Protein AF-A0A9D4IBB6-F1 (afdb_monomer_lite)

pLDDT: mean 75.35, std 20.95, range [26.75, 93.81]

Sequence (156 aa):
MHVLKEKHMDDFIDVMRTFEIKKRECKPSSSGSVVLRFPATLNDVVQSVTGKTFQEQIERSPHKSHVQLVKDKLRCDANLVTSLFDGPGTCIVDHLSTLLSKYSGKPIDRFVLVGGFFGVAIAAGSGEESFSMKACGHTTGRRTGRHERRGNVWAQ

Structure (mmCIF, N/CA/C/O backbone):
data_AF-A0A9D4IBB6-F1
#
_entry.id   AF-A0A9D4IBB6-F1
#
loop_
_atom_site.group_PDB
_atom_site.id
_atom_site.type_symbol
_atom_site.label_atom_id
_atom_site.label_alt_id
_atom_site.label_comp_id
_atom_site.label_asym_id
_atom_site.label_entity_id
_atom_site.label_seq_id
_atom_site.pdbx_PDB_ins_code
_atom_site.Cartn_x
_atom_site.Cartn_y
_atom_site.Cartn_z
_atom_site.occupancy
_atom_site.B_iso_or_equiv
_atom_site.auth_seq_id
_atom_site.auth_comp_id
_atom_site.auth_asym_id
_atom_site.auth_atom_id
_atom_site.pdbx_PDB_model_num
ATOM 1 N N . MET A 1 1 ? -11.621 -8.578 4.208 1.00 66.81 1 MET A N 1
ATOM 2 C CA . MET A 1 1 ? -11.923 -7.952 2.899 1.00 66.81 1 MET A CA 1
ATOM 3 C C . MET A 1 1 ? -13.073 -8.619 2.148 1.00 66.81 1 MET A C 1
ATOM 5 O O . MET A 1 1 ? -13.916 -7.883 1.662 1.00 66.81 1 MET A O 1
ATOM 9 N N . HIS A 1 2 ? -13.174 -9.956 2.082 1.00 83.19 2 HIS A N 1
ATOM 10 C CA . HIS A 1 2 ? -14.286 -10.635 1.383 1.00 83.19 2 HIS A CA 1
ATOM 11 C C . HIS A 1 2 ? -15.673 -10.212 1.900 1.00 83.19 2 HIS A C 1
ATOM 13 O O . HIS A 1 2 ? -16.503 -9.751 1.129 1.00 83.19 2 HIS A O 1
ATOM 19 N N . VAL A 1 3 ? -15.858 -10.228 3.226 1.00 85.50 3 VAL A N 1
ATOM 20 C CA . VAL A 1 3 ? -17.114 -9.818 3.881 1.00 85.50 3 VAL A CA 1
ATOM 21 C C . VAL A 1 3 ? -17.491 -8.365 3.571 1.00 85.50 3 VAL A C 1
ATOM 23 O O . VAL A 1 3 ? -18.652 -8.085 3.296 1.00 85.50 3 VAL A O 1
ATOM 26 N N . LEU A 1 4 ? -16.515 -7.446 3.568 1.00 86.38 4 LEU A N 1
ATOM 27 C CA . LEU A 1 4 ? -16.755 -6.041 3.223 1.00 86.38 4 LEU A CA 1
ATOM 28 C C . LEU A 1 4 ? -17.206 -5.912 1.762 1.00 86.38 4 LEU A C 1
ATOM 30 O O . LEU A 1 4 ? -18.183 -5.235 1.484 1.00 86.38 4 LEU A O 1
ATOM 34 N N . LYS A 1 5 ? -16.546 -6.620 0.839 1.00 89.12 5 LYS A N 1
ATOM 35 C CA . LYS A 1 5 ? -16.898 -6.612 -0.586 1.00 89.12 5 LYS A CA 1
ATOM 36 C C . LYS A 1 5 ? -18.304 -7.164 -0.849 1.00 89.12 5 LYS A C 1
ATOM 38 O O . LYS A 1 5 ? -18.996 -6.652 -1.717 1.00 89.12 5 LYS A O 1
ATOM 43 N N . GLU A 1 6 ? -18.719 -8.202 -0.131 1.00 91.06 6 GLU A N 1
ATOM 44 C CA . GLU A 1 6 ? -20.017 -8.854 -0.354 1.00 91.06 6 GLU A CA 1
ATOM 45 C C . GLU A 1 6 ? -21.184 -8.131 0.316 1.00 91.06 6 GLU A C 1
ATOM 47 O O . GLU A 1 6 ? -22.265 -8.056 -0.261 1.00 91.06 6 GLU A O 1
ATOM 52 N N . LYS A 1 7 ? -20.982 -7.617 1.535 1.00 90.44 7 LYS A N 1
ATOM 53 C CA . LYS A 1 7 ? -22.065 -7.054 2.357 1.00 90.44 7 LYS A CA 1
ATOM 54 C C . LYS A 1 7 ? -22.091 -5.527 2.388 1.00 90.44 7 LYS A C 1
ATOM 56 O O . LYS A 1 7 ? -23.135 -4.953 2.672 1.00 90.44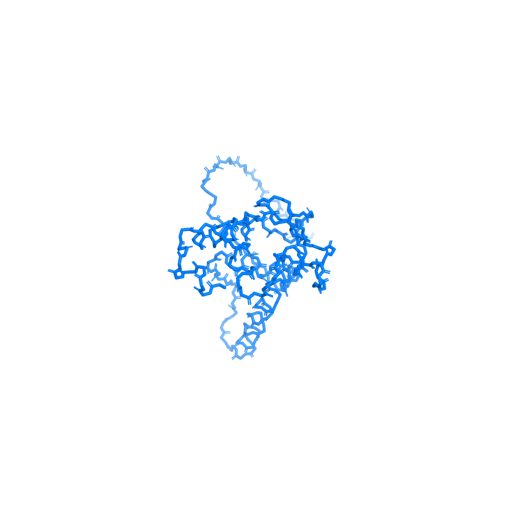 7 LYS A O 1
ATOM 61 N N . HIS A 1 8 ? -20.966 -4.877 2.092 1.00 90.19 8 HIS A N 1
ATOM 62 C CA . HIS A 1 8 ? -20.774 -3.427 2.204 1.00 90.19 8 HIS A CA 1
ATOM 63 C C . HIS A 1 8 ? -19.981 -2.894 0.997 1.00 90.19 8 HIS A C 1
ATOM 65 O O . HIS A 1 8 ? -18.905 -2.308 1.137 1.00 90.19 8 HIS A O 1
ATOM 71 N N . MET A 1 9 ? -20.497 -3.146 -0.213 1.00 91.38 9 MET A N 1
ATOM 72 C CA . MET A 1 9 ? -19.808 -2.826 -1.472 1.00 91.38 9 MET A CA 1
ATOM 73 C C . MET A 1 9 ? -19.447 -1.339 -1.593 1.00 91.38 9 MET A C 1
ATOM 75 O O . MET A 1 9 ? -18.354 -1.021 -2.057 1.00 91.38 9 MET A O 1
ATOM 79 N N . ASP A 1 10 ? -20.323 -0.436 -1.150 1.00 91.00 10 ASP A N 1
ATOM 80 C CA . ASP A 1 10 ? -20.082 1.008 -1.231 1.00 91.00 10 ASP A CA 1
ATOM 81 C C . ASP A 1 10 ? -18.852 1.424 -0.410 1.00 91.00 10 ASP A C 1
ATOM 83 O O . ASP A 1 10 ? -17.962 2.109 -0.920 1.00 91.00 10 ASP A O 1
ATOM 87 N N . ASP A 1 11 ? -18.740 0.922 0.822 1.00 89.94 11 ASP A N 1
ATOM 88 C CA . ASP A 1 11 ? -17.580 1.164 1.686 1.00 89.94 11 ASP A CA 1
ATOM 89 C C . ASP A 1 11 ? -16.314 0.510 1.130 1.00 89.94 11 ASP A C 1
ATOM 91 O O . ASP A 1 11 ? -15.227 1.087 1.191 1.00 89.94 11 ASP A O 1
ATOM 95 N N . PHE A 1 12 ? -16.438 -0.686 0.547 1.00 91.00 12 PHE A N 1
ATOM 96 C CA . PHE A 1 12 ? -15.323 -1.336 -0.132 1.00 91.00 12 PHE A CA 1
ATOM 97 C C . PHE A 1 12 ? -14.807 -0.482 -1.298 1.00 91.00 12 PHE A C 1
ATOM 99 O O . PHE A 1 12 ? -13.599 -0.253 -1.404 1.00 91.00 12 PHE A O 1
ATOM 106 N N . ILE A 1 13 ? -15.701 0.026 -2.150 1.00 91.56 13 ILE A N 1
ATOM 107 C CA . ILE A 1 13 ? -15.336 0.895 -3.273 1.00 91.56 13 ILE A CA 1
ATOM 108 C C . ILE A 1 13 ? -14.686 2.184 -2.762 1.00 91.56 13 ILE A C 1
ATOM 110 O O . ILE A 1 13 ? -13.668 2.597 -3.319 1.00 91.56 13 ILE A O 1
ATOM 114 N N . ASP A 1 14 ? -15.213 2.802 -1.702 1.00 89.94 14 ASP A N 1
ATOM 115 C CA . ASP A 1 14 ? -14.656 4.042 -1.150 1.00 89.94 14 ASP A CA 1
ATOM 116 C C . ASP A 1 14 ? -13.250 3.841 -0.560 1.00 89.94 14 ASP A C 1
ATOM 118 O O . ASP A 1 14 ? -12.338 4.633 -0.826 1.00 89.94 14 ASP A O 1
ATOM 122 N N . VAL A 1 15 ? -13.026 2.734 0.160 1.00 89.38 15 VAL A N 1
ATOM 123 C CA . VAL A 1 15 ? -11.696 2.354 0.669 1.00 89.38 15 VAL A CA 1
ATOM 124 C C . VAL A 1 15 ? -10.720 2.144 -0.483 1.00 89.38 15 VAL A C 1
ATOM 126 O O . VAL A 1 15 ? -9.634 2.730 -0.488 1.00 89.38 15 VAL A O 1
ATOM 129 N N . MET A 1 16 ? -11.107 1.357 -1.490 1.00 89.69 16 MET A N 1
ATOM 130 C CA . MET A 1 16 ? -10.246 1.066 -2.638 1.00 89.69 16 MET A CA 1
ATOM 131 C C . MET A 1 16 ? -9.945 2.322 -3.459 1.00 89.69 16 MET A C 1
ATOM 133 O O . MET A 1 16 ? -8.808 2.530 -3.885 1.00 89.69 16 MET A O 1
ATOM 137 N N . ARG A 1 17 ? -10.932 3.203 -3.638 1.00 89.38 17 ARG A N 1
ATOM 138 C CA . ARG A 1 17 ? -10.751 4.489 -4.316 1.00 89.38 17 ARG A CA 1
ATOM 139 C C . ARG A 1 17 ? -9.797 5.391 -3.545 1.00 89.38 17 ARG A C 1
ATOM 141 O O . ARG A 1 17 ? -8.903 5.983 -4.147 1.00 89.38 17 ARG A O 1
ATOM 148 N N . THR A 1 18 ? -9.969 5.488 -2.230 1.00 88.12 18 THR A N 1
ATOM 149 C CA . THR A 1 18 ? -9.102 6.300 -1.370 1.00 88.12 18 THR A CA 1
ATOM 150 C C . THR A 1 18 ? -7.665 5.788 -1.418 1.00 88.12 18 THR A C 1
ATOM 152 O O . THR A 1 18 ? -6.736 6.584 -1.562 1.00 88.12 18 THR A O 1
ATOM 155 N N . PHE A 1 19 ? -7.478 4.467 -1.395 1.00 86.50 19 PHE A N 1
ATOM 156 C CA . PHE A 1 19 ? -6.172 3.842 -1.570 1.00 86.50 19 PHE A CA 1
ATOM 157 C C . PHE A 1 19 ? -5.549 4.176 -2.934 1.00 86.50 19 PHE A C 1
ATOM 159 O O . PHE A 1 19 ? -4.408 4.630 -2.991 1.00 86.50 19 PHE A O 1
ATOM 166 N N . GLU A 1 20 ? -6.300 4.039 -4.032 1.00 86.31 20 GLU A N 1
ATOM 167 C CA . GLU A 1 20 ? -5.820 4.368 -5.384 1.00 86.31 20 GLU A CA 1
ATOM 168 C C . GLU A 1 20 ? -5.426 5.841 -5.546 1.00 86.31 20 GLU A C 1
ATOM 170 O O . GLU A 1 20 ? -4.435 6.148 -6.214 1.00 86.31 20 GLU A O 1
ATOM 175 N N . ILE A 1 21 ? -6.173 6.760 -4.929 1.00 84.81 21 ILE A N 1
ATOM 176 C CA . ILE A 1 21 ? -5.838 8.188 -4.923 1.00 84.81 21 ILE A CA 1
ATOM 177 C C . ILE A 1 21 ? -4.542 8.411 -4.140 1.00 84.81 21 ILE A C 1
ATOM 179 O O . ILE A 1 21 ? -3.603 9.005 -4.672 1.00 84.81 21 ILE A O 1
ATOM 183 N N . LYS A 1 22 ? -4.444 7.876 -2.916 1.00 82.94 22 LYS A N 1
ATOM 184 C CA . LYS A 1 22 ? -3.255 8.046 -2.067 1.00 82.94 22 LYS A CA 1
ATOM 185 C C . LYS A 1 22 ? -2.004 7.404 -2.645 1.00 82.94 22 LYS A C 1
ATOM 187 O O . LYS A 1 22 ? -0.928 7.983 -2.520 1.00 82.94 22 LYS A O 1
ATOM 192 N N . LYS A 1 23 ? -2.140 6.301 -3.378 1.00 78.75 23 LYS A N 1
ATOM 193 C CA . LYS A 1 23 ? -1.044 5.686 -4.134 1.00 78.75 23 LYS A CA 1
ATOM 194 C C . LYS A 1 23 ? -0.370 6.669 -5.100 1.00 78.75 23 LYS A C 1
ATOM 196 O O . LYS A 1 23 ? 0.842 6.630 -5.252 1.00 78.75 23 LYS A O 1
ATOM 201 N N . ARG A 1 24 ? -1.132 7.571 -5.734 1.00 73.75 24 ARG A N 1
ATOM 202 C CA . ARG A 1 24 ? -0.588 8.592 -6.656 1.00 73.75 24 ARG A CA 1
ATOM 203 C C . ARG A 1 24 ? 0.084 9.763 -5.933 1.00 73.75 24 ARG A C 1
ATOM 205 O O . ARG A 1 24 ? 0.854 10.493 -6.551 1.00 73.75 24 ARG A O 1
ATOM 212 N N . GLU A 1 25 ? -0.241 9.967 -4.660 1.00 72.12 25 GLU A N 1
ATOM 213 C CA . GLU A 1 25 ? 0.268 11.067 -3.834 1.00 72.12 25 GLU A CA 1
ATOM 214 C C . GLU A 1 25 ? 1.542 10.686 -3.065 1.00 72.12 25 GLU A C 1
ATOM 216 O O . GLU A 1 25 ? 2.330 11.569 -2.727 1.00 72.12 25 GLU A O 1
ATOM 221 N N . CYS A 1 26 ? 1.768 9.389 -2.825 1.00 69.06 26 CYS A N 1
ATOM 222 C CA . CYS A 1 26 ? 2.970 8.875 -2.172 1.00 69.06 26 CYS A CA 1
ATOM 223 C C . CYS A 1 26 ? 4.166 8.983 -3.126 1.00 69.06 26 CYS A C 1
ATOM 225 O O . CYS A 1 26 ? 4.308 8.202 -4.066 1.00 69.06 26 CYS A O 1
ATOM 227 N N . LYS A 1 27 ? 5.019 9.980 -2.892 1.00 67.44 27 LYS A N 1
ATOM 228 C CA . LYS A 1 27 ? 6.293 10.161 -3.598 1.00 67.44 27 LYS A CA 1
ATOM 229 C C . LYS A 1 27 ? 7.437 9.630 -2.730 1.00 67.44 27 LYS A C 1
ATOM 231 O O . LYS A 1 27 ? 7.335 9.705 -1.509 1.00 67.44 27 LYS A O 1
ATOM 236 N N . PRO A 1 28 ? 8.561 9.185 -3.305 1.00 59.88 28 PRO A N 1
ATOM 237 C CA . PRO A 1 28 ? 9.701 8.707 -2.513 1.00 59.88 28 PRO A CA 1
ATOM 238 C C . PRO A 1 28 ? 10.275 9.789 -1.579 1.00 59.88 28 PRO A C 1
ATOM 240 O O . PRO A 1 28 ? 10.832 9.481 -0.535 1.00 59.88 28 PRO A O 1
ATOM 243 N N . SER A 1 29 ? 10.066 11.071 -1.898 1.00 59.94 29 SER A N 1
ATOM 244 C CA . SER A 1 29 ? 10.429 12.216 -1.053 1.00 59.94 29 SER A CA 1
ATOM 245 C C . SER A 1 29 ? 9.332 12.677 -0.086 1.00 59.94 29 SER A C 1
ATOM 247 O O . SER A 1 29 ? 9.510 13.683 0.602 1.00 59.94 29 SER A O 1
ATOM 249 N N . SER A 1 30 ? 8.178 12.003 -0.046 1.00 63.84 30 SER A N 1
ATOM 250 C CA . SER A 1 30 ? 7.091 12.401 0.848 1.00 63.84 30 SER A CA 1
ATOM 251 C C . SER A 1 30 ? 7.415 12.007 2.289 1.00 63.84 30 SER A C 1
ATOM 253 O O . SER A 1 30 ? 7.287 10.856 2.688 1.00 63.84 30 SER A O 1
ATOM 255 N N . SER A 1 31 ? 7.859 12.986 3.077 1.00 64.25 31 SER A N 1
ATOM 256 C CA . SER A 1 31 ? 7.985 12.865 4.525 1.00 64.25 31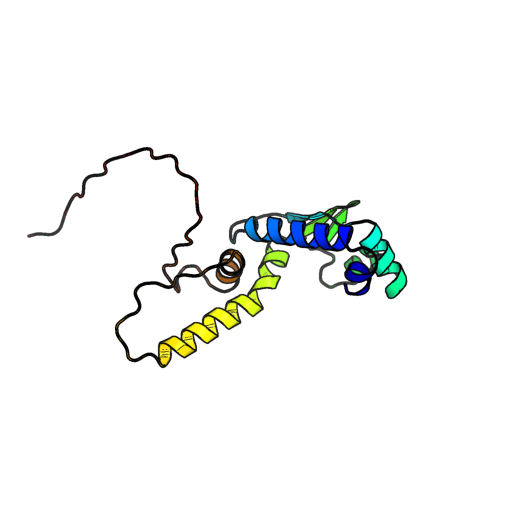 SER A CA 1
ATOM 257 C C . SER A 1 31 ? 6.627 13.112 5.191 1.00 64.25 31 SER A C 1
ATOM 259 O O . SER A 1 31 ? 5.865 13.992 4.785 1.00 64.25 31 SER A O 1
ATOM 261 N N . GLY A 1 32 ? 6.298 12.319 6.215 1.00 80.62 32 GLY A N 1
ATOM 262 C CA . GLY A 1 32 ? 5.085 12.496 7.019 1.00 80.62 32 GLY A CA 1
ATOM 263 C C . GLY A 1 32 ? 4.157 11.281 7.037 1.00 80.62 32 GLY A C 1
ATOM 264 O O . GLY A 1 32 ? 4.608 10.138 6.989 1.00 80.62 32 GLY A O 1
ATOM 265 N N . SER A 1 33 ? 2.851 11.543 7.149 1.00 85.12 33 SER A N 1
ATOM 266 C CA . SER A 1 33 ? 1.818 10.510 7.287 1.00 85.12 33 SER A CA 1
ATOM 267 C C . SER A 1 33 ? 0.842 10.509 6.111 1.00 85.12 33 SER A C 1
ATOM 269 O O . SER A 1 33 ? 0.369 11.551 5.653 1.00 85.12 33 SER A O 1
ATOM 271 N N . VAL A 1 34 ? 0.514 9.313 5.638 1.00 88.25 34 VAL A N 1
ATOM 272 C CA . VAL A 1 34 ? -0.544 9.040 4.672 1.00 88.25 34 VAL A CA 1
ATOM 273 C C . VAL A 1 34 ? -1.827 8.791 5.447 1.00 88.25 34 VAL A C 1
ATOM 275 O O . VAL A 1 34 ? -1.888 7.924 6.313 1.00 88.25 34 VAL A O 1
ATOM 278 N N . VAL A 1 35 ? -2.869 9.557 5.134 1.00 89.38 35 VAL A N 1
ATOM 279 C CA . VAL A 1 35 ? -4.171 9.425 5.791 1.00 89.38 35 VAL A CA 1
ATOM 280 C C . VAL A 1 35 ? -5.157 8.762 4.842 1.00 89.38 35 VAL A C 1
ATOM 282 O O . VAL A 1 35 ? -5.492 9.325 3.799 1.00 89.38 35 VAL A O 1
ATOM 285 N N . LEU A 1 36 ? -5.637 7.585 5.219 1.00 89.31 36 LEU A N 1
ATOM 286 C CA . LEU A 1 36 ? -6.698 6.851 4.544 1.00 89.31 36 LEU A CA 1
ATOM 287 C C . LEU A 1 36 ? -8.001 7.020 5.326 1.00 89.31 36 LEU A C 1
ATOM 289 O O . LEU A 1 36 ? -8.002 7.064 6.557 1.00 89.31 36 LEU A O 1
ATOM 293 N N . ARG A 1 37 ? -9.122 7.112 4.614 1.00 88.88 37 ARG A N 1
ATOM 294 C CA . ARG A 1 37 ? -10.440 7.013 5.239 1.00 88.88 37 ARG A CA 1
ATOM 295 C C . ARG A 1 37 ? -10.663 5.565 5.671 1.00 88.88 37 ARG A C 1
ATOM 297 O O . ARG A 1 37 ? -10.402 4.640 4.906 1.00 88.88 37 ARG A O 1
ATOM 304 N N . PHE A 1 38 ? -11.152 5.396 6.889 1.00 89.44 38 PHE A N 1
ATOM 305 C CA . PHE A 1 38 ? -11.464 4.119 7.503 1.00 89.44 38 PHE A CA 1
ATOM 306 C C . PHE A 1 38 ? -12.959 4.090 7.859 1.00 89.44 38 PHE A C 1
ATOM 308 O O . PHE A 1 38 ? -13.362 4.736 8.830 1.00 89.44 38 PHE A O 1
ATOM 315 N N . PRO A 1 39 ? -13.799 3.403 7.063 1.00 88.88 39 PRO A N 1
ATOM 316 C CA . PRO A 1 39 ? -15.233 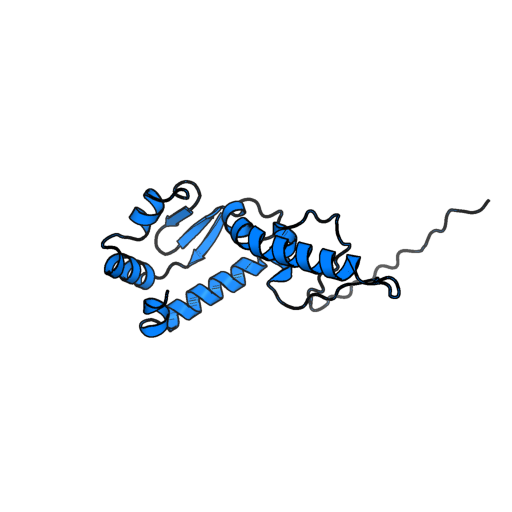3.313 7.321 1.00 88.88 39 PRO A CA 1
ATOM 317 C C . PRO A 1 39 ? -15.534 2.630 8.656 1.00 88.88 39 PRO A C 1
ATOM 319 O O . PRO A 1 39 ? -14.868 1.664 9.029 1.00 88.88 39 PRO A O 1
ATOM 322 N N . ALA A 1 40 ? -16.583 3.080 9.348 1.00 89.06 40 ALA A N 1
ATOM 323 C CA . ALA A 1 40 ? -17.030 2.458 10.598 1.00 89.06 40 ALA A CA 1
ATOM 324 C C . ALA A 1 40 ? -17.410 0.980 10.399 1.00 89.06 40 ALA A C 1
ATOM 326 O O . ALA A 1 40 ? -17.020 0.128 11.194 1.00 89.06 40 ALA A O 1
ATOM 327 N N . THR A 1 41 ? -18.043 0.662 9.268 1.00 90.50 41 THR A N 1
ATOM 328 C CA . THR A 1 41 ? -18.399 -0.710 8.876 1.00 90.50 41 THR A CA 1
ATOM 329 C C . THR A 1 41 ? -17.189 -1.635 8.786 1.00 90.50 41 THR A C 1
ATOM 331 O O . THR A 1 41 ? -17.296 -2.826 9.070 1.00 90.50 41 THR A O 1
ATOM 334 N N . LEU A 1 42 ? -16.004 -1.112 8.451 1.00 88.88 42 LEU A N 1
ATOM 335 C CA . LEU A 1 42 ? -14.778 -1.903 8.445 1.00 88.88 42 LEU A CA 1
ATOM 336 C C . LEU A 1 42 ? -14.343 -2.273 9.869 1.00 88.88 42 LEU A C 1
ATOM 338 O O . LEU A 1 42 ? -13.889 -3.398 10.080 1.00 88.88 42 LEU A O 1
ATOM 342 N N . ASN A 1 43 ? -14.520 -1.377 10.846 1.00 90.00 43 ASN A N 1
ATOM 343 C CA . ASN A 1 43 ? -14.286 -1.703 12.254 1.00 90.00 43 ASN A CA 1
ATOM 344 C C . ASN A 1 43 ? -15.247 -2.799 12.731 1.00 90.00 43 ASN A C 1
ATOM 346 O O . ASN A 1 43 ? -14.803 -3.770 13.340 1.00 90.00 43 ASN A O 1
ATOM 350 N N . ASP A 1 44 ? -16.532 -2.680 12.389 1.00 91.44 44 ASP A N 1
ATOM 351 C CA . ASP A 1 44 ? -17.566 -3.647 12.774 1.00 91.44 44 ASP A CA 1
ATOM 352 C C . ASP A 1 44 ? -17.286 -5.028 12.168 1.00 91.44 44 ASP A C 1
ATOM 354 O O . ASP A 1 44 ? -17.359 -6.054 12.848 1.00 91.44 44 ASP A O 1
ATOM 358 N N . VAL A 1 45 ? -16.872 -5.067 10.896 1.00 91.12 45 VAL A N 1
ATOM 359 C CA . VAL A 1 45 ? -16.460 -6.308 10.230 1.00 91.12 45 VAL A CA 1
ATOM 360 C C . VAL A 1 45 ? -15.244 -6.919 10.930 1.00 91.12 45 VAL A C 1
ATOM 362 O O . VAL A 1 45 ? -15.248 -8.119 11.203 1.00 91.12 45 VAL A O 1
ATOM 365 N N . VAL A 1 46 ? -14.221 -6.130 11.270 1.00 90.69 46 VAL A N 1
ATOM 366 C CA . VAL A 1 46 ? -13.035 -6.633 11.988 1.00 90.69 46 VAL A CA 1
ATOM 367 C C . VAL A 1 46 ? -13.412 -7.178 13.365 1.00 90.69 46 VAL A C 1
ATOM 369 O O . VAL A 1 46 ? -12.949 -8.260 13.738 1.00 90.69 46 VAL A O 1
ATOM 372 N N . GLN A 1 47 ? -14.292 -6.487 14.086 1.00 92.75 47 GLN A N 1
ATOM 373 C CA . GLN A 1 47 ? -14.771 -6.921 15.392 1.00 92.75 47 GLN A CA 1
ATOM 374 C C . GLN A 1 47 ? -15.599 -8.202 15.302 1.00 92.75 47 GLN A C 1
ATOM 376 O O . GLN A 1 47 ? -15.377 -9.118 16.089 1.00 92.75 47 GLN A O 1
ATOM 381 N N . SER A 1 48 ? -16.476 -8.323 14.305 1.00 91.56 48 SER A N 1
ATOM 382 C CA . SER A 1 48 ? -17.283 -9.533 14.102 1.00 91.56 48 SER A CA 1
ATOM 383 C C . SER A 1 48 ? -16.441 -10.772 13.775 1.00 91.56 48 SER A C 1
ATOM 385 O O . SER A 1 48 ? -16.788 -11.876 14.183 1.00 91.56 48 SER A O 1
ATOM 387 N N . VAL A 1 49 ? -15.320 -10.598 13.063 1.00 89.06 49 VAL A N 1
ATOM 388 C CA . VAL A 1 49 ? -14.454 -11.706 12.628 1.00 89.06 49 VAL A CA 1
ATOM 389 C C . VAL A 1 49 ? -13.406 -12.063 13.681 1.00 89.06 49 VAL A C 1
ATOM 391 O O . VAL A 1 49 ? -13.083 -13.234 13.855 1.00 89.06 49 VAL A O 1
ATOM 394 N N . THR A 1 50 ? -12.843 -11.067 14.368 1.00 90.00 50 THR A N 1
ATOM 395 C CA . THR A 1 50 ? -11.693 -11.267 15.270 1.00 90.00 50 THR A CA 1
ATOM 396 C C . THR A 1 50 ? -12.043 -11.166 16.754 1.00 90.00 50 THR A C 1
ATOM 398 O O . THR A 1 50 ? -11.194 -11.452 17.599 1.00 90.00 50 THR A O 1
ATOM 401 N N . GLY A 1 51 ? -13.261 -10.729 17.082 1.00 93.31 51 GLY A N 1
ATOM 402 C CA . GLY A 1 51 ? -13.697 -10.424 18.445 1.00 93.31 51 GLY A CA 1
ATOM 403 C C . GLY A 1 51 ? -13.073 -9.157 19.039 1.00 93.31 51 GLY A C 1
ATOM 404 O O . GLY A 1 51 ? -13.299 -8.873 20.211 1.00 93.31 51 GLY A O 1
ATOM 405 N N . LYS A 1 52 ? -12.275 -8.408 18.267 1.00 93.00 52 LYS A N 1
ATOM 406 C CA . LYS A 1 52 ? -11.537 -7.218 18.715 1.00 93.00 52 LYS A CA 1
ATOM 407 C C . LYS A 1 52 ? -11.708 -6.069 17.740 1.00 93.00 52 LYS A C 1
ATOM 409 O O . LYS A 1 52 ? -11.832 -6.280 16.536 1.00 93.00 52 LYS A O 1
ATOM 414 N N . THR A 1 53 ? -11.668 -4.854 18.258 1.00 92.12 53 THR A N 1
ATOM 415 C CA . THR A 1 53 ? -11.677 -3.639 17.447 1.00 92.12 53 THR A CA 1
ATOM 416 C C . THR A 1 53 ? -10.410 -3.538 16.598 1.00 92.12 53 THR A C 1
ATOM 418 O O . THR A 1 53 ? -9.366 -4.122 16.908 1.00 92.12 53 THR A O 1
ATOM 421 N N . PHE A 1 54 ? -10.473 -2.761 15.518 1.00 91.12 54 PHE A N 1
ATOM 422 C CA . PHE A 1 54 ? -9.309 -2.545 14.666 1.00 91.12 54 PHE A CA 1
ATOM 423 C C . PHE A 1 54 ? -8.157 -1.858 15.414 1.00 91.12 54 PHE A C 1
ATOM 425 O O . PHE A 1 54 ? -6.992 -2.175 15.180 1.00 91.12 54 PHE A O 1
ATOM 432 N N . GLN A 1 55 ? -8.471 -0.964 16.356 1.00 91.25 55 GLN A N 1
ATOM 433 C CA . GLN A 1 55 ? -7.461 -0.301 17.179 1.00 91.25 55 GLN A CA 1
ATOM 434 C C . GLN A 1 55 ? -6.686 -1.301 18.051 1.00 91.25 55 GLN A C 1
ATOM 436 O O . GLN A 1 55 ? -5.457 -1.292 18.039 1.00 91.25 55 GLN A O 1
ATOM 441 N N . GLU A 1 56 ? -7.374 -2.226 18.722 1.00 93.50 56 GLU A N 1
ATOM 442 C CA . GLU A 1 56 ? -6.716 -3.280 19.508 1.00 93.50 56 GLU A CA 1
ATOM 443 C C . GLU A 1 56 ? -5.841 -4.192 18.633 1.00 93.50 56 GLU A C 1
ATOM 445 O O . GLU A 1 56 ? -4.809 -4.698 19.079 1.00 93.50 56 GLU A O 1
ATOM 450 N N . GLN A 1 57 ? -6.233 -4.414 17.374 1.00 93.00 57 GLN A N 1
ATOM 451 C CA . GLN A 1 57 ? -5.417 -5.166 16.417 1.00 93.00 57 GLN A CA 1
ATOM 452 C C . GLN A 1 57 ? -4.143 -4.400 16.041 1.00 93.00 57 GLN A C 1
ATOM 454 O O . GLN A 1 57 ? -3.065 -4.997 16.017 1.00 93.00 57 GLN A O 1
ATOM 459 N N . ILE A 1 58 ? -4.235 -3.084 15.807 1.00 92.88 58 ILE A N 1
ATOM 460 C CA . ILE A 1 58 ? -3.065 -2.231 15.547 1.00 92.88 58 ILE A CA 1
ATOM 461 C C . ILE A 1 58 ? -2.101 -2.271 16.734 1.00 92.88 58 ILE A C 1
ATOM 463 O O . ILE A 1 58 ? -0.906 -2.486 16.533 1.00 92.88 58 ILE A O 1
ATOM 467 N N . GLU A 1 59 ? -2.602 -2.119 17.960 1.00 93.44 59 GLU A N 1
ATOM 468 C CA . GLU A 1 59 ? -1.783 -2.077 19.181 1.00 93.44 59 GLU A CA 1
ATOM 469 C C . GLU A 1 59 ? -0.998 -3.374 19.423 1.00 93.44 59 GLU A C 1
ATOM 471 O O . GLU A 1 59 ? 0.105 -3.350 19.974 1.00 93.44 59 GLU A O 1
ATOM 476 N N . ARG A 1 60 ? -1.541 -4.509 18.967 1.00 92.31 60 ARG A N 1
ATOM 477 C CA . ARG A 1 60 ? -0.895 -5.831 19.034 1.00 92.31 60 ARG A CA 1
ATOM 478 C C . ARG A 1 60 ? -0.003 -6.128 17.830 1.00 92.31 60 ARG A C 1
ATOM 480 O O . ARG A 1 60 ? 0.722 -7.121 17.846 1.00 92.31 60 ARG A O 1
ATOM 487 N N . SER A 1 61 ? -0.068 -5.304 16.789 1.00 92.38 61 SER A N 1
ATOM 488 C CA . SER A 1 61 ? 0.722 -5.471 15.576 1.00 92.38 61 SER A CA 1
ATOM 489 C C . SER A 1 61 ? 2.134 -4.892 15.742 1.00 92.38 61 SER A C 1
ATOM 491 O O . SER A 1 61 ? 2.345 -3.969 16.537 1.00 92.38 61 SER A O 1
ATOM 493 N N . PRO A 1 62 ? 3.107 -5.347 14.934 1.00 92.69 62 PRO A N 1
ATOM 494 C CA . PRO A 1 62 ? 4.420 -4.704 14.858 1.00 92.69 62 PRO A CA 1
ATOM 495 C C . PRO A 1 62 ? 4.353 -3.251 14.350 1.00 92.69 62 PRO A C 1
ATOM 497 O O . PRO A 1 62 ? 5.329 -2.516 14.465 1.00 92.69 62 PRO A O 1
ATOM 500 N N . HIS A 1 63 ? 3.207 -2.807 13.825 1.00 91.50 63 HIS A N 1
ATOM 501 C CA . HIS A 1 63 ? 3.022 -1.482 13.237 1.00 91.50 63 HIS A CA 1
ATOM 502 C C . HIS A 1 63 ? 2.385 -0.461 14.190 1.00 91.50 63 HIS A C 1
ATOM 504 O O . HIS A 1 63 ? 2.072 0.643 13.753 1.00 91.50 63 HIS A O 1
ATOM 510 N N . LYS A 1 64 ? 2.218 -0.779 15.482 1.00 92.38 64 LYS A N 1
ATOM 511 C CA . LYS A 1 64 ? 1.554 0.100 16.468 1.00 92.38 64 LYS A CA 1
ATOM 512 C C . LYS A 1 64 ? 2.096 1.536 16.528 1.00 92.38 64 LYS A C 1
ATOM 514 O O . LYS A 1 64 ? 1.349 2.460 16.818 1.00 92.38 64 LYS A O 1
ATOM 519 N N . SER A 1 65 ? 3.390 1.724 16.258 1.00 92.50 65 SER A N 1
ATOM 520 C CA . SER A 1 65 ? 4.036 3.044 16.276 1.00 92.50 65 SER A CA 1
ATOM 521 C C . SER A 1 65 ? 3.916 3.797 14.948 1.00 92.50 65 SER A C 1
ATOM 523 O O . SER A 1 65 ? 4.157 4.997 14.914 1.00 92.50 65 SER A O 1
ATOM 525 N N . HIS A 1 66 ? 3.537 3.100 13.876 1.00 91.75 66 HIS A N 1
ATOM 526 C CA . HIS A 1 66 ? 3.517 3.597 12.497 1.00 91.75 66 HIS A CA 1
ATOM 527 C C . HIS A 1 66 ? 2.102 3.709 11.925 1.00 91.75 66 HIS A C 1
ATOM 529 O O . HIS A 1 66 ? 1.920 4.199 10.812 1.00 91.75 66 HIS A O 1
ATOM 535 N N . VAL A 1 67 ? 1.102 3.208 12.653 1.00 93.81 67 VAL A N 1
ATOM 536 C CA . VAL A 1 67 ? -0.302 3.182 12.251 1.00 93.81 67 VAL A CA 1
ATOM 537 C C . VAL A 1 67 ? -1.150 3.668 13.414 1.00 93.81 67 VAL A C 1
ATOM 539 O O . VAL A 1 67 ? -1.040 3.165 14.527 1.00 93.81 67 VAL A O 1
ATOM 542 N N . GLN A 1 68 ? -2.018 4.640 13.156 1.00 93.06 68 GLN A N 1
ATOM 543 C CA . GLN A 1 68 ? -2.936 5.189 14.148 1.00 93.06 68 GLN A CA 1
ATOM 544 C C . GLN A 1 68 ? -4.323 5.346 13.543 1.00 93.06 68 GLN A C 1
ATOM 546 O O . GLN A 1 68 ? -4.484 5.960 12.488 1.00 93.06 68 GLN A O 1
ATOM 551 N N . LEU A 1 69 ? -5.339 4.837 14.235 1.00 91.44 69 LEU A N 1
ATOM 552 C CA . LEU A 1 69 ? -6.731 5.108 13.901 1.00 91.44 69 LEU A CA 1
ATOM 553 C C . LEU A 1 69 ? -7.225 6.283 14.751 1.00 91.44 69 LEU A C 1
ATOM 555 O O . LEU A 1 69 ? -7.315 6.183 15.970 1.00 91.44 69 LEU A O 1
ATOM 559 N N . VAL A 1 70 ? -7.544 7.407 14.110 1.00 89.81 70 VAL A N 1
ATOM 560 C CA . VAL A 1 70 ? -8.119 8.589 14.764 1.00 89.81 70 VAL A CA 1
ATOM 561 C C . VAL A 1 70 ? -9.497 8.839 14.167 1.00 89.81 70 VAL A C 1
ATOM 563 O O . VAL A 1 70 ? -9.603 9.365 13.058 1.00 89.81 70 VAL A O 1
ATOM 566 N N . LYS A 1 71 ? -10.553 8.486 14.909 1.00 87.81 71 LYS A N 1
ATOM 567 C CA . LYS A 1 71 ? -11.942 8.480 14.415 1.00 87.81 71 LYS A CA 1
ATOM 568 C C . LYS A 1 71 ? -12.071 7.598 13.162 1.00 87.81 71 LYS A C 1
ATOM 570 O O . LYS A 1 71 ? -11.844 6.399 13.234 1.00 87.81 71 LYS A O 1
ATOM 575 N N . ASP A 1 72 ? -12.388 8.202 12.024 1.00 88.50 72 ASP A N 1
ATOM 576 C CA . ASP A 1 72 ? -12.559 7.594 10.705 1.00 88.50 72 ASP A CA 1
ATOM 577 C C . ASP A 1 72 ? -11.293 7.703 9.834 1.00 88.50 72 ASP A C 1
ATOM 579 O O . ASP A 1 72 ? -11.351 7.547 8.615 1.00 88.50 72 ASP A O 1
ATOM 583 N N . LYS A 1 73 ? -10.139 8.036 10.426 1.00 90.38 73 LYS A N 1
ATOM 584 C CA . LYS A 1 73 ? -8.892 8.288 9.695 1.00 90.38 73 LYS A CA 1
ATOM 585 C C . LYS A 1 73 ? -7.795 7.342 10.143 1.00 90.38 73 LYS A C 1
ATOM 587 O O . LYS A 1 73 ? -7.311 7.438 11.269 1.00 90.38 73 LYS A O 1
ATOM 592 N N . LEU A 1 74 ? -7.355 6.489 9.228 1.00 92.50 74 LEU A N 1
ATOM 593 C CA . LEU A 1 74 ? -6.180 5.652 9.392 1.00 92.50 74 LEU A CA 1
ATOM 594 C C . LEU A 1 74 ? -4.948 6.429 8.927 1.00 92.50 74 LEU A C 1
ATOM 596 O O . LEU A 1 74 ? -4.780 6.692 7.738 1.00 92.50 74 LEU A O 1
ATOM 600 N N . ARG A 1 75 ? -4.110 6.837 9.873 1.00 91.88 75 ARG A N 1
ATOM 601 C CA . ARG A 1 75 ? -2.833 7.498 9.613 1.00 91.88 75 ARG A CA 1
ATOM 602 C C . ARG A 1 75 ? -1.740 6.445 9.598 1.00 91.88 75 ARG A C 1
ATOM 604 O O . ARG A 1 75 ? -1.572 5.746 10.590 1.00 91.88 75 ARG A O 1
ATOM 611 N N . CYS A 1 76 ? -1.011 6.362 8.501 1.00 91.75 76 CYS A N 1
ATOM 612 C CA . CYS A 1 76 ? 0.130 5.477 8.342 1.00 91.75 76 CYS A CA 1
ATOM 613 C C . CYS A 1 76 ? 1.369 6.308 8.037 1.00 91.75 76 CYS A C 1
ATOM 615 O O . CYS A 1 76 ? 1.279 7.290 7.301 1.00 91.75 76 CYS A O 1
ATOM 617 N N . ASP A 1 77 ? 2.528 5.907 8.534 1.00 91.00 77 ASP A N 1
ATOM 618 C CA . ASP A 1 77 ? 3.784 6.523 8.119 1.00 91.00 77 ASP A CA 1
ATOM 619 C C . ASP A 1 77 ? 4.009 6.318 6.618 1.00 91.00 77 ASP A C 1
ATOM 621 O O . ASP A 1 77 ? 3.769 5.230 6.087 1.00 91.00 77 ASP A O 1
ATOM 625 N N . ALA A 1 78 ? 4.481 7.356 5.924 1.00 85.88 78 ALA A N 1
ATOM 626 C CA . ALA A 1 78 ? 4.702 7.292 4.481 1.00 85.88 78 ALA A CA 1
ATOM 627 C C . ALA A 1 78 ? 5.636 6.136 4.094 1.00 85.88 78 ALA A C 1
ATOM 629 O O . ALA A 1 78 ? 5.307 5.379 3.185 1.00 85.88 78 ALA A O 1
ATOM 630 N N . ASN A 1 79 ? 6.712 5.925 4.860 1.00 85.44 79 ASN A N 1
ATOM 631 C CA . ASN A 1 79 ? 7.666 4.830 4.650 1.00 85.44 79 ASN A CA 1
ATOM 632 C C . ASN A 1 79 ? 7.018 3.441 4.756 1.00 85.44 79 ASN A C 1
ATOM 634 O O . ASN A 1 79 ? 7.381 2.525 4.023 1.00 85.44 79 ASN A O 1
ATOM 638 N N . LEU A 1 80 ? 6.051 3.278 5.667 1.00 88.31 80 LEU A N 1
ATOM 639 C CA . LEU A 1 80 ? 5.312 2.024 5.804 1.00 88.31 80 LEU A CA 1
ATOM 640 C C . LEU A 1 80 ? 4.396 1.794 4.600 1.00 88.31 80 LEU A C 1
ATOM 642 O O . LEU A 1 80 ? 4.227 0.665 4.159 1.00 88.31 80 LEU A O 1
ATOM 646 N N . VAL A 1 81 ? 3.784 2.853 4.068 1.00 86.19 81 VAL A N 1
ATOM 647 C CA . VAL A 1 81 ? 2.922 2.738 2.887 1.00 86.19 81 VAL A CA 1
ATOM 648 C C . VAL A 1 81 ? 3.743 2.474 1.628 1.00 86.19 81 VAL A C 1
ATOM 650 O O . VAL A 1 81 ? 3.322 1.670 0.799 1.00 86.19 81 VAL A O 1
ATOM 653 N N . THR A 1 82 ? 4.909 3.106 1.475 1.00 82.88 82 THR A N 1
ATOM 654 C CA . THR A 1 82 ? 5.793 2.863 0.328 1.00 82.88 82 THR A CA 1
ATOM 655 C C . THR A 1 82 ? 6.366 1.452 0.346 1.00 82.88 82 THR A C 1
ATOM 657 O O . THR A 1 82 ? 6.410 0.827 -0.711 1.00 82.88 82 THR 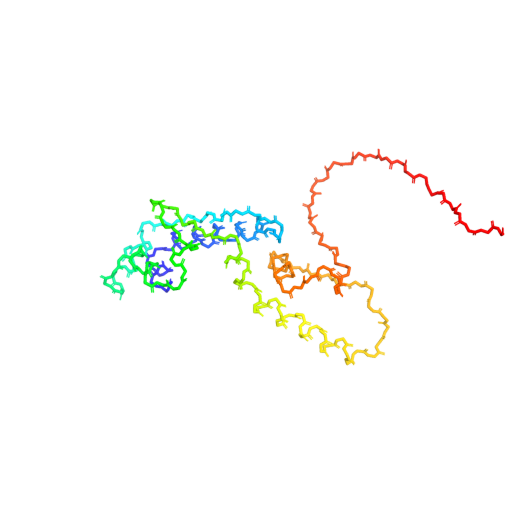A O 1
ATOM 660 N N . SER A 1 83 ? 6.690 0.903 1.523 1.00 85.81 83 SER A N 1
ATOM 661 C CA . SER A 1 83 ? 7.258 -0.447 1.617 1.00 85.81 83 SER A CA 1
ATOM 662 C C . SER A 1 83 ? 6.298 -1.561 1.188 1.00 85.81 83 SER A C 1
ATOM 664 O O . SER A 1 83 ? 6.730 -2.645 0.796 1.00 85.81 83 SER A O 1
ATOM 666 N N . LEU A 1 84 ? 4.985 -1.290 1.148 1.00 85.75 84 LEU A N 1
ATOM 667 C CA . LEU A 1 84 ? 3.996 -2.203 0.559 1.00 85.75 84 LEU A CA 1
ATOM 668 C C . LEU A 1 84 ? 4.272 -2.497 -0.927 1.00 85.75 84 LEU A C 1
ATOM 670 O O . LEU A 1 84 ? 3.780 -3.496 -1.456 1.00 85.75 84 LEU A O 1
ATOM 674 N N . PHE A 1 85 ? 5.031 -1.631 -1.604 1.00 84.69 85 PHE A N 1
ATOM 675 C CA . PHE A 1 85 ? 5.349 -1.747 -3.024 1.00 84.69 85 PHE A CA 1
ATOM 676 C C . PHE A 1 85 ? 6.761 -2.279 -3.297 1.00 84.69 85 PHE A C 1
ATOM 678 O O . PHE A 1 85 ? 7.049 -2.582 -4.454 1.00 84.69 85 PHE A O 1
ATOM 685 N N . ASP A 1 86 ? 7.602 -2.463 -2.273 1.00 84.31 86 ASP A N 1
ATOM 686 C CA . ASP A 1 86 ? 8.992 -2.918 -2.431 1.00 84.31 86 ASP A CA 1
ATOM 687 C C . ASP A 1 86 ? 9.061 -4.300 -3.089 1.00 84.31 86 ASP A C 1
ATOM 689 O O . ASP A 1 86 ? 9.764 -4.494 -4.079 1.00 84.31 86 ASP A O 1
ATOM 693 N N . GLY A 1 87 ? 8.289 -5.265 -2.578 1.00 88.12 87 GLY A N 1
ATOM 694 C CA . GLY A 1 87 ? 8.263 -6.635 -3.105 1.00 88.12 87 GLY A CA 1
ATOM 695 C C . GLY A 1 87 ? 7.826 -6.702 -4.575 1.00 88.12 87 GLY A C 1
ATOM 696 O O . GLY A 1 87 ? 8.558 -7.219 -5.417 1.00 88.12 87 GLY A O 1
ATOM 697 N N . PRO A 1 88 ? 6.656 -6.152 -4.936 1.00 86.00 88 PRO A N 1
ATOM 698 C CA . PRO A 1 88 ? 6.252 -6.071 -6.336 1.00 86.00 88 PRO A CA 1
ATOM 699 C C . PRO A 1 88 ? 7.212 -5.263 -7.226 1.00 86.00 88 PRO A C 1
ATOM 701 O O . PRO A 1 88 ? 7.438 -5.648 -8.372 1.00 86.00 88 PRO A O 1
ATOM 704 N N . GLY A 1 89 ? 7.765 -4.153 -6.723 1.00 83.56 89 GLY A N 1
ATOM 705 C CA . GLY A 1 89 ? 8.706 -3.302 -7.454 1.00 83.56 89 GLY A CA 1
ATOM 706 C C . GLY A 1 89 ? 9.996 -4.041 -7.799 1.00 83.56 89 GLY A C 1
ATOM 707 O O . GLY A 1 89 ? 10.373 -4.095 -8.969 1.00 83.56 89 GLY A O 1
ATOM 708 N N . THR A 1 90 ? 10.609 -4.692 -6.809 1.00 84.75 90 THR A N 1
ATOM 709 C CA . THR A 1 90 ? 11.804 -5.534 -6.999 1.00 84.75 90 THR A CA 1
ATOM 710 C C . THR A 1 90 ? 11.545 -6.675 -7.977 1.00 84.75 90 THR A C 1
ATOM 712 O O . THR A 1 90 ? 12.300 -6.831 -8.931 1.00 84.75 90 THR A O 1
ATOM 715 N N . CYS A 1 91 ? 10.416 -7.382 -7.859 1.00 86.88 91 CYS A N 1
ATOM 716 C CA . CYS A 1 91 ? 10.064 -8.453 -8.799 1.00 86.88 91 CYS A CA 1
ATOM 717 C C . CYS A 1 91 ? 9.994 -7.971 -10.260 1.00 86.88 91 CYS A C 1
ATOM 719 O O . CYS A 1 91 ? 10.407 -8.686 -11.174 1.00 86.88 91 CYS A O 1
ATOM 721 N N . ILE A 1 92 ? 9.470 -6.763 -10.498 1.00 86.06 92 ILE A N 1
ATOM 722 C CA . ILE A 1 92 ? 9.406 -6.170 -11.841 1.00 86.06 92 ILE A CA 1
ATOM 723 C C . ILE A 1 92 ? 10.811 -5.845 -12.350 1.00 86.06 92 ILE A C 1
ATOM 725 O O . ILE A 1 92 ? 11.133 -6.175 -13.493 1.00 86.06 92 ILE A O 1
ATOM 729 N N . VAL A 1 93 ? 11.643 -5.213 -11.519 1.00 83.69 93 VAL A N 1
ATOM 730 C CA . VAL A 1 93 ? 13.021 -4.844 -11.876 1.00 83.69 93 VAL A CA 1
ATOM 731 C C . VAL A 1 93 ? 13.859 -6.087 -12.183 1.00 83.69 93 VAL A C 1
ATOM 733 O O . VAL A 1 93 ? 14.531 -6.132 -13.217 1.00 83.69 93 VAL A O 1
ATOM 736 N N . ASP A 1 94 ? 13.762 -7.126 -11.357 1.00 86.69 94 ASP A N 1
ATOM 737 C CA . ASP A 1 94 ? 14.481 -8.390 -11.540 1.00 86.69 94 ASP A CA 1
ATOM 738 C C . ASP A 1 94 ? 14.043 -9.108 -12.818 1.00 86.69 94 ASP A C 1
ATOM 740 O O . ASP A 1 94 ? 14.867 -9.614 -13.591 1.00 86.69 94 ASP A O 1
ATOM 744 N N . HIS A 1 95 ? 12.734 -9.118 -13.084 1.00 87.94 95 HIS A N 1
ATOM 745 C CA . HIS A 1 95 ? 12.197 -9.715 -14.297 1.00 87.94 95 HIS A CA 1
ATOM 746 C C . HIS A 1 95 ? 12.682 -8.978 -15.552 1.00 87.94 95 HIS A C 1
ATOM 748 O O . HIS A 1 95 ? 13.157 -9.616 -16.493 1.00 87.94 95 HIS A O 1
ATOM 754 N N . LEU A 1 96 ? 12.634 -7.641 -15.553 1.00 85.94 96 LEU A N 1
ATOM 755 C CA . LEU A 1 96 ? 13.148 -6.827 -16.657 1.00 85.94 96 LEU A CA 1
ATOM 756 C C . LEU A 1 96 ? 14.649 -7.044 -16.865 1.00 85.94 96 LEU A C 1
ATOM 758 O O . LEU A 1 96 ? 15.082 -7.235 -18.000 1.00 85.94 96 LEU A O 1
ATOM 762 N N . SER A 1 97 ? 15.428 -7.094 -15.785 1.00 85.12 97 SER A N 1
ATOM 763 C CA . SER A 1 97 ? 16.873 -7.353 -15.837 1.00 85.12 97 SER A CA 1
ATOM 764 C C . SER A 1 97 ? 17.181 -8.726 -16.442 1.00 85.12 97 SER A C 1
ATOM 766 O O . SER A 1 97 ? 18.077 -8.864 -17.275 1.00 85.12 97 SER A O 1
ATOM 768 N N . THR A 1 98 ? 16.381 -9.738 -16.098 1.00 90.38 98 THR A N 1
ATOM 769 C CA . THR A 1 98 ? 16.494 -11.097 -16.649 1.00 90.38 98 THR A CA 1
ATOM 770 C C . THR A 1 98 ? 16.133 -11.164 -18.134 1.00 90.38 98 THR A C 1
ATOM 772 O O . THR A 1 98 ? 16.734 -11.932 -18.884 1.00 90.38 98 THR A O 1
ATOM 775 N N . LEU A 1 99 ? 15.139 -10.393 -18.581 1.00 90.12 99 LEU A N 1
ATOM 776 C CA . LEU A 1 99 ? 14.780 -10.316 -19.999 1.00 90.12 99 LEU A CA 1
ATOM 777 C C . LEU A 1 99 ? 15.860 -9.586 -20.802 1.00 90.12 99 LEU A C 1
ATOM 779 O O . LEU A 1 99 ? 16.234 -10.035 -21.884 1.00 90.12 99 LEU A O 1
ATOM 783 N N . LEU A 1 100 ? 16.387 -8.494 -20.249 1.00 86.56 100 LEU A N 1
ATOM 784 C CA . LEU A 1 100 ? 17.427 -7.686 -20.874 1.00 86.56 100 LEU A CA 1
ATOM 785 C C . LEU A 1 100 ? 18.756 -8.429 -21.009 1.00 86.56 100 LEU A C 1
ATOM 787 O O . LEU A 1 100 ? 19.402 -8.307 -22.043 1.00 86.56 100 LEU A O 1
ATOM 791 N N . SER A 1 101 ? 19.144 -9.244 -20.025 1.00 86.81 101 SER A N 1
ATOM 792 C CA . SER A 1 101 ? 20.386 -10.028 -20.102 1.00 86.81 101 SER A CA 1
ATOM 793 C C . SER A 1 101 ? 20.373 -11.080 -21.217 1.00 86.81 101 SER A C 1
ATOM 795 O O . SER A 1 101 ? 21.425 -11.473 -21.713 1.00 86.81 101 SER A O 1
ATOM 797 N N . LYS A 1 102 ? 19.181 -11.517 -21.637 1.00 90.81 102 LYS A N 1
ATOM 798 C CA . LYS A 1 102 ? 18.979 -12.476 -22.734 1.00 90.81 102 LYS A CA 1
ATOM 799 C C . LYS A 1 102 ? 18.743 -11.799 -24.081 1.00 90.81 102 LYS A C 1
ATOM 801 O O . LYS A 1 102 ? 18.693 -12.473 -25.108 1.00 90.81 102 LYS A O 1
ATOM 806 N N . TYR A 1 103 ? 18.549 -10.486 -24.088 1.00 89.38 103 TYR A N 1
ATOM 807 C CA . TYR A 1 103 ? 18.229 -9.743 -25.289 1.00 89.38 103 TYR A CA 1
ATOM 808 C C . TYR A 1 103 ? 19.512 -9.403 -26.058 1.00 89.38 103 TYR A C 1
ATOM 810 O O . TYR A 1 103 ? 20.324 -8.592 -25.629 1.00 89.38 103 TYR A O 1
ATOM 818 N N . SER A 1 104 ? 19.679 -10.015 -27.230 1.00 84.81 104 SER A N 1
ATOM 819 C CA . SER A 1 104 ? 20.829 -9.811 -28.124 1.00 84.81 104 SER A CA 1
ATOM 820 C C . SER A 1 104 ? 20.517 -8.890 -29.313 1.00 84.81 104 SER A C 1
ATOM 822 O O . SER A 1 104 ? 21.218 -8.914 -30.324 1.00 84.81 104 SER A O 1
ATOM 824 N N . GLY A 1 105 ? 19.410 -8.145 -29.244 1.00 84.25 105 GLY A N 1
ATOM 825 C CA . GLY A 1 105 ? 18.958 -7.250 -30.308 1.00 84.25 105 GLY A CA 1
ATOM 826 C C . GLY A 1 105 ? 19.590 -5.857 -30.240 1.00 84.25 105 GLY A C 1
ATOM 827 O O . GLY A 1 105 ? 20.577 -5.617 -29.549 1.00 84.25 105 GLY A O 1
ATOM 828 N N . LYS A 1 106 ? 18.999 -4.904 -30.968 1.00 86.69 106 LYS A N 1
ATOM 829 C CA . LYS A 1 106 ? 19.447 -3.501 -30.959 1.00 86.69 106 LYS A CA 1
ATOM 830 C C . LYS A 1 106 ? 19.248 -2.870 -29.577 1.00 86.69 106 LYS A C 1
ATOM 832 O O . LYS A 1 106 ? 18.201 -3.140 -28.988 1.00 86.69 106 LYS A O 1
ATOM 837 N N . PRO A 1 107 ? 20.157 -1.996 -29.108 1.00 83.75 107 PRO A N 1
ATOM 838 C CA . PRO A 1 107 ? 20.026 -1.306 -27.825 1.00 83.75 107 PRO A CA 1
ATOM 839 C C . PRO A 1 107 ? 18.626 -0.721 -27.605 1.00 83.75 107 PRO A C 1
ATOM 841 O O . PRO A 1 107 ? 18.032 -0.151 -28.521 1.00 83.75 107 PRO A O 1
ATOM 844 N N . ILE A 1 108 ? 18.093 -0.892 -26.395 1.00 83.69 108 ILE A N 1
ATOM 845 C CA . ILE A 1 108 ? 16.776 -0.373 -26.021 1.00 83.69 108 ILE A CA 1
ATOM 846 C C . ILE A 1 108 ? 16.968 1.002 -25.392 1.00 83.69 108 ILE A C 1
ATOM 848 O O . ILE A 1 108 ? 17.491 1.116 -24.287 1.00 83.69 108 ILE A O 1
ATOM 852 N N . ASP A 1 109 ? 16.506 2.041 -26.082 1.00 80.81 109 ASP A N 1
ATOM 853 C CA . ASP A 1 109 ? 16.667 3.418 -25.609 1.00 80.81 109 ASP A CA 1
ATOM 854 C C . ASP A 1 109 ? 15.667 3.797 -24.507 1.00 80.81 109 ASP A C 1
ATOM 856 O O . ASP A 1 109 ? 15.940 4.681 -23.694 1.00 80.81 109 ASP A O 1
ATOM 860 N N . ARG A 1 110 ? 14.459 3.211 -24.519 1.00 78.00 110 ARG A N 1
ATOM 861 C CA . ARG A 1 110 ? 13.347 3.626 -23.647 1.00 78.00 110 ARG A CA 1
ATOM 862 C C . ARG A 1 110 ? 12.375 2.495 -23.330 1.00 78.00 110 ARG A C 1
ATOM 864 O O . ARG A 1 110 ? 11.949 1.767 -24.222 1.00 78.00 110 ARG A O 1
ATOM 871 N N . PHE A 1 111 ? 11.920 2.474 -22.079 1.00 79.50 111 PHE A N 1
ATOM 872 C CA . PHE A 1 111 ? 10.749 1.721 -21.636 1.00 79.50 111 PHE A CA 1
ATOM 873 C C . PHE A 1 111 ? 9.545 2.650 -21.496 1.00 79.50 111 PHE A C 1
ATOM 875 O O . PHE A 1 111 ? 9.646 3.730 -20.913 1.00 79.50 111 PHE A O 1
ATOM 882 N N . VAL A 1 112 ? 8.395 2.219 -22.014 1.00 82.00 112 VAL A N 1
ATOM 883 C CA . VAL A 1 112 ? 7.112 2.892 -21.789 1.00 82.00 112 VAL A CA 1
ATOM 884 C C . VAL A 1 112 ? 6.331 2.069 -20.780 1.00 82.00 112 VAL A C 1
ATOM 886 O O . VAL A 1 112 ? 5.874 0.970 -21.081 1.00 82.00 112 VAL A O 1
ATOM 889 N N . LEU A 1 113 ? 6.191 2.609 -19.575 1.00 78.00 113 LEU A N 1
ATOM 890 C CA . LEU A 1 113 ? 5.426 1.987 -18.505 1.00 78.00 113 LEU A CA 1
ATOM 891 C C . LEU A 1 113 ? 4.052 2.639 -18.431 1.00 78.00 113 LEU A C 1
ATOM 893 O O . LEU A 1 113 ? 3.939 3.863 -18.348 1.00 78.00 113 LEU A O 1
ATOM 897 N N . VAL A 1 114 ? 3.006 1.820 -18.471 1.00 80.00 114 VAL A N 1
ATOM 898 C CA . VAL A 1 114 ? 1.618 2.285 -18.474 1.00 80.00 114 VAL A CA 1
ATOM 899 C C . VAL A 1 114 ? 0.933 1.814 -17.198 1.00 80.00 114 VAL A C 1
ATOM 901 O O . VAL A 1 114 ? 0.990 0.640 -16.848 1.00 80.00 114 VAL A O 1
ATOM 904 N N . GLY A 1 115 ? 0.268 2.739 -16.506 1.00 74.81 115 GLY A N 1
ATOM 905 C CA . GLY A 1 115 ? -0.498 2.462 -15.292 1.00 74.81 115 GLY A CA 1
ATOM 906 C C . GLY A 1 115 ? 0.055 3.163 -14.051 1.00 74.81 115 GLY A C 1
ATOM 907 O O . GLY A 1 115 ? 1.256 3.365 -13.897 1.00 74.81 115 GLY A O 1
A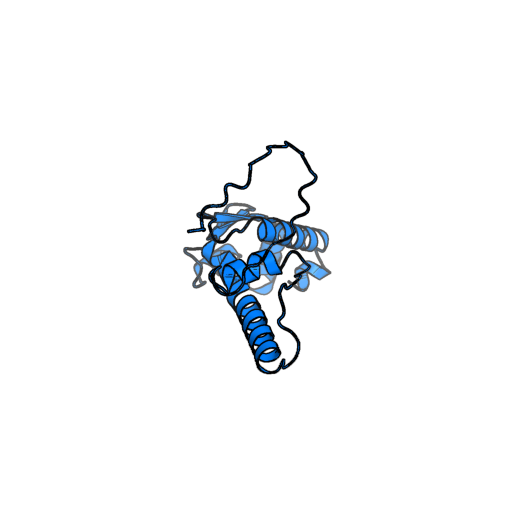TOM 908 N N . GLY A 1 116 ? -0.842 3.528 -13.130 1.00 73.56 116 GLY A N 1
ATOM 909 C CA . GLY A 1 116 ? -0.497 4.285 -11.917 1.00 73.56 116 GLY A CA 1
ATOM 910 C C . GLY A 1 116 ? 0.268 3.493 -10.853 1.00 73.56 116 GLY A C 1
ATOM 911 O O . GLY A 1 116 ? 0.627 4.052 -9.826 1.00 73.56 116 GLY A O 1
ATOM 912 N N . PHE A 1 117 ? 0.488 2.196 -11.070 1.00 78.88 117 PHE A N 1
ATOM 913 C CA . PHE A 1 117 ? 1.248 1.334 -10.168 1.00 78.88 117 PHE A CA 1
ATOM 914 C C . PHE A 1 117 ? 2.759 1.568 -10.281 1.00 78.88 117 PHE A C 1
ATOM 916 O O . PHE A 1 117 ? 3.440 1.725 -9.273 1.00 78.88 117 PHE A O 1
ATOM 923 N N . PHE A 1 118 ? 3.276 1.663 -11.508 1.00 73.88 118 PHE A N 1
ATOM 924 C CA . PHE A 1 118 ? 4.713 1.781 -11.754 1.00 73.88 118 PHE A CA 1
ATOM 925 C C . PHE A 1 118 ? 5.327 3.038 -11.132 1.00 73.88 118 PHE A C 1
ATOM 927 O O . PHE A 1 118 ? 6.460 2.990 -10.673 1.00 73.88 118 PHE A O 1
ATOM 934 N N . GLY A 1 119 ? 4.568 4.136 -11.053 1.00 71.38 119 GLY A N 1
ATOM 935 C CA . GLY A 1 119 ? 5.046 5.379 -10.444 1.00 71.38 119 GLY A CA 1
ATOM 936 C C . GLY A 1 119 ? 5.417 5.240 -8.964 1.00 71.38 119 GLY A C 1
ATOM 937 O O . GLY A 1 119 ? 6.410 5.822 -8.545 1.00 71.38 119 GLY A O 1
ATOM 938 N N . VAL A 1 120 ? 4.661 4.452 -8.190 1.00 71.56 120 VAL A N 1
ATOM 939 C CA . VAL A 1 120 ? 4.972 4.201 -6.771 1.00 71.56 120 VAL A CA 1
ATOM 940 C C . VAL A 1 120 ? 5.922 3.013 -6.601 1.00 71.56 120 VAL A C 1
ATOM 942 O O . VAL A 1 120 ? 6.816 3.062 -5.768 1.00 71.56 120 VAL A O 1
ATOM 945 N N . ALA A 1 121 ? 5.779 1.967 -7.421 1.00 70.69 121 ALA A N 1
ATOM 946 C CA . ALA A 1 121 ? 6.565 0.743 -7.286 1.00 70.69 121 ALA A CA 1
ATOM 947 C C . ALA A 1 121 ? 8.039 0.934 -7.661 1.00 70.69 121 ALA A C 1
ATOM 949 O O . ALA A 1 121 ? 8.913 0.384 -7.002 1.00 70.69 121 ALA A O 1
ATOM 950 N N . ILE A 1 122 ? 8.331 1.743 -8.683 1.00 65.88 122 ILE A N 1
ATOM 951 C CA . ILE A 1 122 ? 9.716 2.048 -9.073 1.00 65.88 122 ILE A CA 1
ATOM 952 C C . ILE A 1 122 ? 10.375 2.963 -8.049 1.00 65.88 122 ILE A C 1
ATOM 954 O O . ILE A 1 122 ? 11.526 2.737 -7.693 1.00 65.88 122 ILE A O 1
ATOM 958 N N . ALA A 1 123 ? 9.622 3.943 -7.546 1.00 64.94 123 ALA A N 1
ATOM 959 C CA . ALA A 1 123 ? 10.063 4.821 -6.471 1.00 64.94 123 ALA A CA 1
ATOM 960 C C . ALA A 1 123 ? 10.380 4.067 -5.168 1.00 64.94 123 ALA A C 1
ATOM 962 O O . ALA A 1 123 ? 11.212 4.528 -4.395 1.00 64.94 123 ALA A O 1
ATOM 963 N N . ALA A 1 124 ? 9.704 2.942 -4.923 1.00 62.50 124 ALA A N 1
ATOM 964 C CA . ALA A 1 124 ? 9.905 2.096 -3.752 1.00 62.50 124 ALA A CA 1
ATOM 965 C C . ALA A 1 124 ? 11.049 1.076 -3.947 1.00 62.50 124 ALA A C 1
ATOM 967 O O . ALA A 1 124 ? 11.896 0.917 -3.077 1.00 62.50 124 ALA A O 1
ATOM 968 N N . GLY A 1 125 ? 11.116 0.419 -5.113 1.00 55.19 125 GLY A N 1
ATOM 969 C CA . GLY A 1 125 ? 12.030 -0.705 -5.360 1.00 55.19 125 GLY A CA 1
ATOM 970 C C . GLY A 1 125 ? 13.419 -0.364 -5.912 1.00 55.19 125 GLY A C 1
ATOM 971 O O . GLY A 1 125 ? 14.268 -1.249 -5.968 1.00 55.19 125 GLY A O 1
ATOM 972 N N . SER A 1 126 ? 13.679 0.871 -6.349 1.00 52.91 126 SER A N 1
ATOM 973 C CA . SER A 1 126 ? 14.923 1.195 -7.061 1.00 52.91 126 SER A CA 1
ATOM 974 C C . SER A 1 126 ? 15.297 2.664 -6.890 1.00 52.91 126 SER A C 1
ATOM 976 O O . SER A 1 126 ? 14.505 3.552 -7.200 1.00 52.91 126 SER A O 1
ATOM 978 N N . GLY A 1 127 ? 16.525 2.928 -6.430 1.00 47.00 127 GLY A N 1
ATOM 979 C CA . GLY A 1 127 ? 17.129 4.252 -6.567 1.00 47.00 127 GLY A CA 1
ATOM 980 C C . GLY A 1 127 ? 17.035 4.702 -8.027 1.00 47.00 127 GLY A C 1
ATOM 981 O O . GLY A 1 127 ? 17.158 3.882 -8.938 1.00 47.00 127 GLY A O 1
ATOM 982 N N . GLU A 1 128 ? 16.795 5.992 -8.255 1.00 43.69 128 GLU A N 1
ATOM 983 C CA . GLU A 1 128 ? 16.555 6.587 -9.583 1.00 43.69 128 GLU A CA 1
ATOM 984 C C . GLU A 1 128 ? 17.672 6.320 -10.622 1.00 43.69 128 GLU A C 1
ATOM 986 O O . GLU A 1 128 ? 17.528 6.655 -11.796 1.00 43.69 128 GLU A O 1
ATOM 991 N N . GLU A 1 129 ? 18.787 5.711 -10.216 1.00 41.59 129 GLU A N 1
ATOM 992 C CA . GLU A 1 129 ? 20.006 5.546 -11.004 1.00 41.59 129 GLU A CA 1
ATOM 993 C C . GLU A 1 129 ? 19.976 4.394 -12.020 1.00 41.59 129 GLU A C 1
ATOM 995 O O . GLU A 1 129 ? 20.709 4.450 -13.005 1.00 41.59 129 GLU A O 1
ATOM 1000 N N . SER A 1 130 ? 19.143 3.359 -11.852 1.00 42.12 130 SER A N 1
ATOM 1001 C CA . SER A 1 130 ? 19.234 2.178 -12.735 1.00 42.12 130 SER A CA 1
ATOM 1002 C C . SER A 1 130 ? 18.558 2.355 -14.099 1.00 42.12 130 SER A C 1
ATOM 1004 O O . SER A 1 130 ? 18.907 1.653 -15.044 1.00 42.12 130 SER A O 1
ATOM 1006 N N . PHE A 1 131 ? 17.627 3.302 -14.244 1.00 46.09 131 PHE A N 1
ATOM 1007 C CA . PHE A 1 131 ? 16.988 3.592 -15.527 1.00 46.09 131 PHE A CA 1
ATOM 1008 C C . PHE A 1 131 ? 16.611 5.071 -15.624 1.00 46.09 131 PHE A C 1
ATOM 1010 O O . PHE A 1 131 ? 15.835 5.572 -14.816 1.00 46.09 131 PHE A O 1
ATOM 1017 N N . SER A 1 132 ? 17.075 5.764 -16.671 1.00 39.62 132 SER A N 1
ATOM 1018 C CA . SER A 1 132 ? 16.573 7.102 -17.018 1.00 39.62 132 SER A CA 1
ATOM 1019 C C . SER A 1 132 ? 15.109 6.999 -17.473 1.00 39.62 132 SER A C 1
ATOM 1021 O O . SER A 1 132 ? 14.796 6.874 -18.658 1.00 39.62 132 SER A O 1
ATOM 1023 N N . MET A 1 133 ? 14.188 6.968 -16.511 1.00 44.62 133 MET A N 1
ATOM 1024 C CA . MET A 1 133 ? 12.762 6.762 -16.735 1.00 44.62 133 MET A CA 1
ATOM 1025 C C . MET A 1 133 ? 12.034 8.100 -16.789 1.00 44.62 133 MET A C 1
ATOM 1027 O O . MET A 1 133 ? 11.936 8.830 -15.807 1.00 44.62 133 MET A O 1
ATOM 1031 N N . LYS A 1 134 ? 11.458 8.418 -17.951 1.00 35.78 134 LYS A N 1
ATOM 1032 C CA . LYS A 1 134 ? 10.492 9.515 -18.069 1.00 35.78 134 LYS A CA 1
ATOM 1033 C C . LYS A 1 134 ? 9.096 8.987 -17.766 1.00 35.78 134 LYS A C 1
ATOM 1035 O O . LYS A 1 134 ? 8.480 8.341 -18.610 1.00 35.78 134 LYS A O 1
ATOM 1040 N N . ALA A 1 135 ? 8.573 9.312 -16.587 1.00 37.69 135 ALA A N 1
ATOM 1041 C CA . ALA A 1 135 ? 7.152 9.164 -16.302 1.00 37.69 135 ALA A CA 1
ATOM 1042 C C . ALA A 1 135 ? 6.362 10.155 -17.175 1.00 37.69 135 ALA A C 1
ATOM 1044 O O . ALA A 1 135 ? 6.450 11.371 -16.997 1.00 37.69 135 ALA A O 1
ATOM 1045 N N . CYS A 1 136 ? 5.594 9.654 -18.145 1.00 32.91 136 CYS A N 1
ATOM 1046 C CA . CYS A 1 136 ? 4.698 10.491 -18.937 1.00 32.91 136 CYS A CA 1
ATOM 1047 C C . CYS A 1 136 ? 3.412 10.749 -18.137 1.00 32.91 136 CYS A C 1
ATOM 1049 O O . CYS A 1 136 ? 2.393 10.086 -18.315 1.00 32.91 136 CYS A O 1
ATOM 1051 N N . GLY A 1 137 ? 3.475 11.698 -17.202 1.00 34.25 137 GLY A N 1
ATOM 1052 C CA . GLY A 1 137 ? 2.276 12.295 -16.630 1.00 34.25 137 GLY A CA 1
ATOM 1053 C C . GLY A 1 137 ? 1.628 13.185 -17.685 1.00 34.25 137 GLY A C 1
ATOM 1054 O O . GLY A 1 137 ? 2.260 14.120 -18.168 1.00 34.25 137 GLY A O 1
ATOM 1055 N N . HIS A 1 138 ? 0.376 12.909 -18.051 1.00 32.12 138 HIS A N 1
ATOM 1056 C CA . HIS A 1 138 ? -0.450 13.874 -18.773 1.00 32.12 138 HIS A CA 1
ATOM 1057 C C . HIS A 1 138 ? -0.681 15.088 -17.858 1.00 32.12 138 HIS A C 1
ATOM 1059 O O . HIS A 1 138 ? -1.654 15.149 -17.111 1.00 32.12 138 HIS A O 1
ATOM 1065 N N . THR A 1 139 ? 0.232 16.056 -17.881 1.00 32.94 139 THR A N 1
ATOM 1066 C CA . THR A 1 139 ? -0.058 17.422 -17.460 1.00 32.94 139 THR A CA 1
ATOM 1067 C C . THR A 1 139 ? -0.705 18.116 -18.649 1.00 32.94 139 THR A C 1
ATOM 1069 O O . THR A 1 139 ? -0.064 18.449 -19.644 1.00 32.94 139 THR A O 1
ATOM 1072 N N . THR A 1 140 ? -2.022 18.298 -18.571 1.00 35.94 140 THR A N 1
ATOM 1073 C CA . THR A 1 140 ? -2.754 19.220 -19.443 1.00 35.94 140 THR A CA 1
ATOM 1074 C C . THR A 1 140 ? -2.044 20.572 -19.433 1.00 35.94 140 THR A C 1
ATOM 1076 O O . THR A 1 140 ? -1.800 21.154 -18.376 1.00 35.94 140 THR A O 1
ATOM 1079 N N . GLY A 1 141 ? -1.631 21.008 -20.621 1.00 31.62 141 GLY A N 1
ATOM 1080 C CA . GLY A 1 141 ? -0.606 22.021 -20.803 1.00 31.62 141 GLY A CA 1
ATOM 1081 C C . GLY A 1 141 ? -0.938 23.413 -20.266 1.00 31.62 141 GLY A C 1
ATOM 1082 O O . GLY A 1 141 ? -2.048 23.922 -20.388 1.00 31.62 141 GLY A O 1
ATOM 1083 N N . ARG A 1 142 ? 0.118 24.093 -19.818 1.00 26.75 142 ARG A N 1
ATOM 1084 C CA . ARG A 1 142 ? 0.342 25.506 -20.134 1.00 26.75 142 ARG A CA 1
ATOM 1085 C C . ARG A 1 142 ? 1.705 25.612 -20.804 1.00 26.75 142 ARG A C 1
ATOM 1087 O O . ARG A 1 142 ? 2.737 25.447 -20.165 1.00 26.75 142 ARG A O 1
ATOM 1094 N N . ARG A 1 143 ? 1.695 25.864 -22.115 1.00 38.47 143 ARG A N 1
ATOM 1095 C CA . ARG A 1 143 ? 2.863 26.368 -22.841 1.00 38.47 143 ARG A CA 1
ATOM 1096 C C . ARG A 1 143 ? 3.214 27.734 -22.254 1.00 38.47 143 ARG A C 1
ATOM 1098 O O . ARG A 1 143 ? 2.4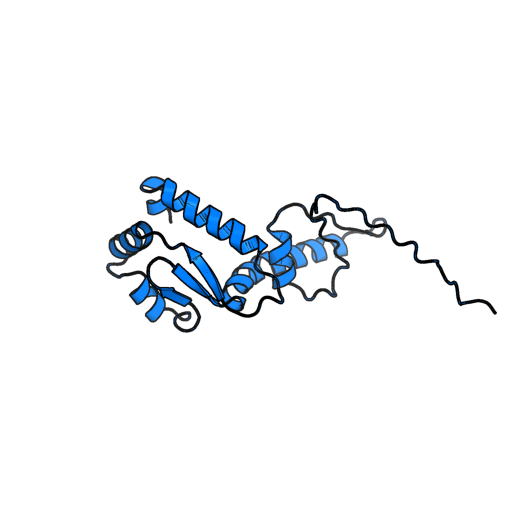83 28.693 -22.472 1.00 38.47 143 ARG A O 1
ATOM 1105 N N . THR A 1 144 ? 4.350 27.835 -21.583 1.00 34.66 144 THR A N 1
ATOM 1106 C CA . THR A 1 144 ? 5.102 29.090 -21.505 1.00 34.66 144 THR A CA 1
ATOM 1107 C C . THR A 1 144 ? 6.434 28.834 -22.180 1.00 34.66 144 THR A C 1
ATOM 1109 O O . THR A 1 144 ? 7.260 28.071 -21.683 1.00 34.66 144 THR A O 1
ATOM 1112 N N . GLY A 1 145 ? 6.591 29.392 -23.379 1.00 38.84 145 GLY A N 1
ATOM 1113 C CA . GLY A 1 145 ? 7.830 29.301 -24.129 1.00 38.84 145 GLY A CA 1
ATOM 1114 C C . GLY A 1 145 ? 8.951 30.021 -23.393 1.00 38.84 145 GLY A C 1
ATOM 1115 O O . GLY A 1 145 ? 8.786 31.157 -22.952 1.00 38.84 145 GLY A O 1
ATOM 1116 N N . ARG A 1 146 ? 10.112 29.377 -23.312 1.00 29.61 146 ARG A N 1
ATOM 1117 C CA . ARG A 1 146 ? 11.378 30.084 -23.170 1.00 29.61 146 ARG A CA 1
ATOM 1118 C C . ARG A 1 146 ? 12.413 29.393 -24.040 1.00 29.61 146 ARG A C 1
ATOM 1120 O O . ARG A 1 146 ? 12.745 28.230 -23.852 1.00 29.61 146 ARG A O 1
ATOM 1127 N N . HIS A 1 147 ? 12.823 30.136 -25.056 1.00 39.06 147 HIS A N 1
ATOM 1128 C CA . HIS A 1 147 ? 13.943 29.854 -25.931 1.00 39.06 147 HIS A CA 1
ATOM 1129 C C . HIS A 1 147 ? 15.209 29.849 -25.065 1.00 39.06 147 HIS A C 1
ATOM 1131 O O . HIS A 1 147 ? 15.578 30.899 -24.544 1.00 39.06 147 HIS A O 1
ATOM 1137 N N . GLU A 1 148 ? 15.876 28.708 -24.912 1.00 32.88 148 GLU A N 1
ATOM 1138 C CA . GLU A 1 148 ? 17.232 28.671 -24.363 1.00 32.88 148 GLU A CA 1
ATOM 1139 C C . GLU A 1 148 ? 18.163 28.138 -25.446 1.00 32.88 148 GLU A C 1
ATOM 1141 O O . GLU A 1 148 ? 18.000 27.041 -25.984 1.00 32.88 148 GLU A O 1
ATOM 1146 N N . ARG A 1 149 ? 19.048 29.034 -25.886 1.00 32.25 149 ARG A N 1
ATOM 1147 C CA . ARG A 1 149 ? 19.976 28.828 -26.990 1.00 32.25 149 ARG A CA 1
ATOM 1148 C C . ARG A 1 149 ? 20.995 27.769 -26.585 1.00 32.25 149 ARG A C 1
ATOM 1150 O O . ARG A 1 149 ? 21.607 27.863 -25.528 1.00 32.25 149 ARG A O 1
ATOM 1157 N N . ARG A 1 150 ? 21.223 26.814 -27.486 1.00 32.09 150 ARG A N 1
ATOM 1158 C CA . ARG A 1 150 ? 22.410 25.958 -27.490 1.00 32.09 150 ARG A CA 1
ATOM 1159 C C . ARG A 1 150 ? 23.657 26.842 -27.588 1.00 32.09 150 ARG A C 1
ATOM 1161 O O . ARG A 1 150 ? 23.857 27.492 -28.610 1.00 32.09 150 ARG A O 1
ATOM 1168 N N . GLY A 1 151 ? 24.473 26.854 -26.540 1.00 30.05 151 GLY A N 1
ATOM 1169 C CA . GLY A 1 151 ? 25.872 27.260 -26.605 1.00 30.05 151 GLY A CA 1
ATOM 1170 C C . GLY A 1 151 ? 26.730 26.005 -26.690 1.00 30.05 151 GLY A C 1
ATOM 1171 O O . GLY A 1 151 ? 26.879 25.297 -25.699 1.00 30.05 151 GLY A O 1
ATOM 1172 N N . ASN A 1 152 ? 27.237 25.709 -27.886 1.00 33.50 152 ASN A N 1
ATOM 1173 C CA . ASN A 1 152 ? 28.300 24.732 -28.094 1.00 33.50 152 ASN A CA 1
ATOM 1174 C C . ASN A 1 152 ? 29.591 25.280 -27.473 1.00 33.50 152 ASN A C 1
ATOM 1176 O O . ASN A 1 152 ? 29.998 26.389 -27.808 1.00 33.50 152 ASN A O 1
ATOM 1180 N N . VAL A 1 153 ? 30.269 24.485 -26.652 1.00 37.06 153 VAL A N 1
ATOM 1181 C CA . VAL A 1 153 ? 31.698 24.656 -26.370 1.00 37.06 153 VAL A CA 1
ATOM 1182 C C . VAL A 1 153 ? 32.302 23.269 -26.467 1.00 37.06 153 VAL A C 1
ATOM 1184 O O . VAL A 1 153 ? 32.052 22.488 -25.567 1.00 37.06 153 VAL A O 1
ATOM 1187 N N . TRP A 1 154 ? 32.961 22.963 -27.591 1.00 29.09 154 TRP A N 1
ATOM 1188 C CA . TRP A 1 154 ? 34.088 22.026 -27.772 1.00 29.09 154 TRP A CA 1
ATOM 1189 C C . TRP A 1 154 ? 34.512 22.066 -29.256 1.00 29.09 154 TRP A C 1
ATOM 1191 O O . TRP A 1 154 ? 33.861 21.444 -30.094 1.00 29.09 154 TRP A O 1
ATOM 1201 N N . ALA A 1 155 ? 35.548 22.858 -29.558 1.00 32.06 155 ALA A N 1
ATOM 1202 C CA . ALA A 1 155 ? 36.497 22.812 -30.693 1.00 32.06 155 ALA A CA 1
ATOM 1203 C C . ALA A 1 155 ? 37.242 24.169 -30.676 1.00 32.06 155 ALA A C 1
ATOM 1205 O O . ALA A 1 155 ? 36.566 25.194 -30.678 1.00 32.06 155 ALA A O 1
ATOM 1206 N N . GLN A 1 156 ? 38.565 24.310 -30.595 1.00 34.53 156 GLN A N 1
ATOM 1207 C CA . GLN A 1 156 ? 39.729 23.432 -30.763 1.00 34.53 156 GLN A CA 1
ATOM 1208 C C . GLN A 1 156 ? 40.775 23.765 -29.691 1.00 34.53 156 GLN A C 1
ATOM 1210 O O . GLN A 1 156 ? 40.726 24.903 -29.170 1.00 34.53 156 GLN A O 1
#

Organism: Dreissena polymorpha (NCBI:txid45954)

Secondary structure (DSSP, 8-state):
-HHHHHH-HHHHHHHHHHHHHHHHH--TT--SEEEEE--HHHHHHHHHHHSS-HHHHHHHSTTTTTEEEETTEEEEEHHHHHHTTHHHHHHHHHHHHHHHHT--SS--------STTHHHHHHHHS-TTS--------------------------

Radius of gyration: 21.74 Å; chains: 1; bounding box: 62×43×50 Å

Foldseek 3Di:
DVCCCVPPVVQVVQQVVQLLVQLLVLFLPDFDKRKGFADPVNQVVCCVVPVDGPLVVCCPDPCVVAWDDDPRIIIGGSLVSLLVLQVVLQVVVVVVVVVVVPDPDDDDPADDDDDSSNNSNPSSHDDCPPDPHDDPDPPPDDDDDDDDDDDDDDDD